Protein AF-A0A536YKC5-F1 (afdb_monomer)

Foldseek 3Di:
DPPPPPPQPPVSVVVVVVVVVVVVVVVCCVVVVVVPPCQLVNQLVVQLVVLVVPPPDPVSSVVSNVVSVVSSVVRVPPDD

pLDDT: mean 71.15, std 13.18, range [39.91, 87.56]

Structure (mmCIF, N/CA/C/O backbone):
data_AF-A0A536YKC5-F1
#
_entry.id   AF-A0A536YKC5-F1
#
loop_
_atom_site.group_PDB
_atom_site.id
_atom_site.type_symbol
_atom_site.label_atom_id
_atom_site.label_alt_id
_atom_site.label_comp_id
_atom_site.label_asym_id
_atom_site.label_entity_id
_atom_site.label_seq_id
_atom_site.pdbx_PDB_ins_code
_atom_site.Cartn_x
_atom_site.Cartn_y
_atom_site.Cartn_z
_atom_site.occupancy
_atom_site.B_iso_or_equiv
_atom_site.auth_seq_id
_atom_site.auth_comp_id
_atom_site.auth_asym_id
_atom_site.auth_atom_id
_atom_site.pdbx_PDB_model_num
ATOM 1 N N . MET A 1 1 ? 9.480 16.134 -52.085 1.00 39.91 1 MET A N 1
ATOM 2 C CA . MET A 1 1 ? 10.019 15.039 -51.250 1.00 39.91 1 MET A CA 1
ATOM 3 C C . MET A 1 1 ? 8.839 14.328 -50.598 1.00 39.91 1 MET A C 1
ATOM 5 O O . MET A 1 1 ? 8.271 14.847 -49.649 1.00 39.91 1 MET A O 1
ATOM 9 N N . ARG A 1 2 ? 8.364 13.222 -51.179 1.00 45.50 2 ARG A N 1
ATOM 10 C CA . ARG A 1 2 ? 7.216 12.463 -50.655 1.00 45.50 2 ARG A CA 1
ATOM 11 C C . ARG A 1 2 ? 7.777 11.389 -49.728 1.00 45.50 2 ARG A C 1
ATOM 13 O O . ARG A 1 2 ? 8.126 10.302 -50.172 1.00 45.50 2 ARG A O 1
ATOM 20 N N . GLY A 1 3 ? 7.977 11.757 -48.465 1.00 52.69 3 GLY A N 1
ATOM 21 C CA . GLY A 1 3 ? 8.371 10.809 -47.431 1.00 52.69 3 GLY A CA 1
ATOM 22 C C . GLY A 1 3 ? 7.263 9.777 -47.282 1.00 52.69 3 GLY A C 1
ATOM 23 O O . GLY A 1 3 ? 6.138 10.134 -46.937 1.00 52.69 3 GLY A O 1
ATOM 24 N N . SER A 1 4 ? 7.567 8.520 -47.599 1.00 49.22 4 SER A N 1
ATOM 25 C CA . SER A 1 4 ? 6.706 7.386 -47.288 1.00 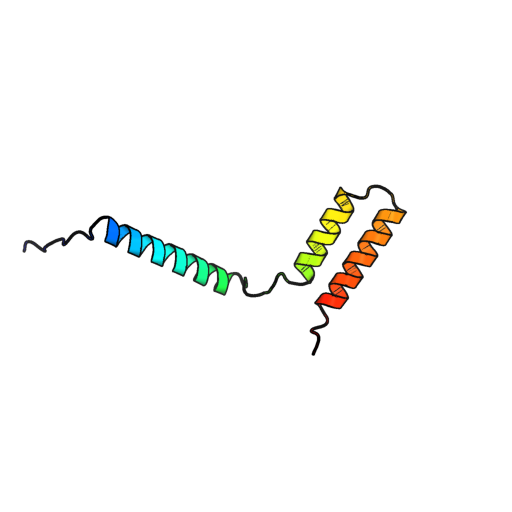49.22 4 SER A CA 1
ATOM 26 C C . SER A 1 4 ? 6.421 7.391 -45.791 1.00 49.22 4 SER A C 1
ATOM 28 O O . SER A 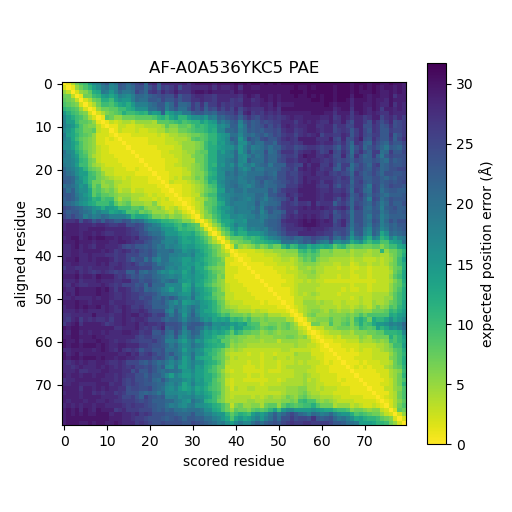1 4 ? 7.223 6.892 -45.003 1.00 49.22 4 SER A O 1
ATOM 30 N N . GLN A 1 5 ? 5.267 7.927 -45.398 1.00 55.06 5 GLN A N 1
ATOM 31 C CA . GLN A 1 5 ? 4.630 7.561 -44.143 1.00 55.06 5 GLN A CA 1
ATOM 32 C C . GLN A 1 5 ? 4.224 6.097 -44.299 1.00 55.06 5 GLN A C 1
ATOM 34 O O . GLN A 1 5 ? 3.106 5.774 -44.692 1.00 55.06 5 GLN A O 1
ATOM 39 N N . ARG A 1 6 ? 5.185 5.193 -44.076 1.00 58.91 6 ARG A N 1
ATOM 40 C CA . ARG A 1 6 ? 4.909 3.786 -43.804 1.00 58.91 6 ARG A CA 1
ATOM 41 C C . ARG A 1 6 ? 4.153 3.786 -42.483 1.00 58.91 6 ARG A C 1
ATOM 43 O O . ARG A 1 6 ? 4.766 3.757 -41.421 1.00 58.91 6 ARG A O 1
ATOM 50 N N . GLY A 1 7 ? 2.835 3.953 -42.570 1.00 57.03 7 GLY A N 1
ATOM 51 C CA . GLY A 1 7 ? 1.954 3.902 -41.419 1.00 57.03 7 GLY A CA 1
ATOM 52 C C . GLY A 1 7 ? 2.219 2.592 -40.702 1.00 57.03 7 GLY A C 1
ATOM 53 O O . GLY A 1 7 ? 2.174 1.528 -41.326 1.00 57.03 7 GLY A O 1
ATOM 54 N N . LEU A 1 8 ? 2.558 2.668 -39.416 1.00 60.03 8 LEU A N 1
ATOM 55 C CA . LEU A 1 8 ? 2.523 1.482 -38.581 1.00 60.03 8 LEU A CA 1
ATOM 56 C C . LEU A 1 8 ? 1.111 0.923 -38.737 1.00 60.03 8 LEU A C 1
ATOM 58 O O . LEU A 1 8 ? 0.136 1.619 -38.451 1.00 60.03 8 LEU A O 1
ATOM 62 N N . SER A 1 9 ? 1.007 -0.304 -39.252 1.00 71.38 9 SER A N 1
ATOM 63 C CA . SER A 1 9 ? -0.262 -1.027 -39.280 1.00 71.38 9 SER A CA 1
ATOM 64 C C . SER A 1 9 ? -0.896 -0.940 -37.890 1.00 71.38 9 SER A C 1
ATOM 66 O O . SER A 1 9 ? -0.175 -0.839 -36.895 1.00 71.38 9 SER A O 1
ATOM 68 N N . SER A 1 10 ? -2.222 -0.968 -37.791 1.00 74.06 10 SER A N 1
ATOM 69 C CA . SER A 1 10 ? -2.944 -0.870 -36.512 1.00 74.06 10 SER A CA 1
ATOM 70 C C . SER A 1 10 ? -2.371 -1.817 -35.449 1.00 74.06 10 SER A C 1
ATOM 72 O O . SER A 1 10 ? -2.235 -1.443 -34.289 1.00 74.06 10 SER A O 1
ATOM 74 N N . PHE A 1 11 ? -1.903 -2.993 -35.870 1.00 77.19 11 PHE A N 1
ATOM 75 C CA . PHE A 1 11 ? -1.159 -3.927 -35.030 1.00 77.19 11 PHE A CA 1
ATOM 76 C C . PHE A 1 11 ? 0.155 -3.358 -34.460 1.00 77.19 11 PHE A C 1
ATOM 78 O O . PHE A 1 11 ? 0.426 -3.492 -33.273 1.00 77.19 11 PHE A O 1
ATOM 85 N N . GLY A 1 12 ? 0.959 -2.676 -35.275 1.00 79.81 12 GLY A N 1
ATOM 86 C CA . GLY A 1 12 ? 2.182 -2.010 -34.824 1.00 79.81 12 GLY A CA 1
ATOM 87 C C . GLY A 1 12 ? 1.906 -0.896 -33.814 1.00 79.81 12 GLY A C 1
ATOM 88 O O . GLY A 1 12 ? 2.637 -0.767 -32.838 1.00 79.81 12 GLY A O 1
ATOM 89 N N . VAL A 1 13 ? 0.818 -0.142 -33.992 1.00 86.38 13 VAL A N 1
ATOM 90 C CA . VAL A 1 13 ? 0.394 0.874 -33.013 1.00 86.38 13 VAL A CA 1
ATOM 91 C C . VAL A 1 13 ? -0.012 0.224 -31.689 1.00 86.38 13 VAL A C 1
ATOM 93 O O . VAL A 1 13 ? 0.394 0.700 -30.632 1.00 86.38 13 VAL A O 1
ATOM 96 N N . LEU A 1 14 ? -0.749 -0.890 -31.735 1.00 82.75 14 LEU A N 1
ATOM 97 C CA . LEU A 1 14 ? -1.142 -1.640 -30.539 1.00 82.75 14 LEU A CA 1
ATOM 98 C C . LEU A 1 14 ? 0.069 -2.183 -29.773 1.00 82.75 14 LEU A C 1
ATOM 100 O O . LEU A 1 14 ? 0.100 -2.093 -28.548 1.00 82.75 14 LEU A O 1
ATOM 104 N N . VAL A 1 15 ? 1.086 -2.687 -30.478 1.00 85.56 15 VAL A N 1
ATOM 105 C CA . VAL A 1 15 ? 2.331 -3.158 -29.852 1.00 85.56 15 VAL A CA 1
ATOM 106 C C . VAL A 1 15 ? 3.060 -2.008 -29.156 1.00 85.56 15 VAL A C 1
ATOM 108 O O . VAL A 1 15 ? 3.470 -2.155 -28.008 1.00 85.56 15 VAL A O 1
ATOM 111 N N . VAL A 1 16 ? 3.179 -0.845 -29.802 1.00 86.38 16 VAL A N 1
ATOM 112 C CA . VAL A 1 16 ? 3.819 0.333 -29.191 1.00 86.38 16 VAL A CA 1
ATOM 113 C C . VAL A 1 16 ? 3.049 0.801 -27.954 1.00 86.38 16 VAL A C 1
ATOM 115 O O . VAL A 1 16 ? 3.664 1.095 -26.930 1.00 86.38 16 VAL A O 1
ATOM 118 N N . LEU A 1 17 ? 1.715 0.815 -28.012 1.00 85.44 17 LEU A N 1
ATOM 119 C CA . LEU A 1 17 ? 0.866 1.150 -26.866 1.00 85.44 17 LEU A CA 1
ATOM 120 C C . LEU A 1 17 ? 1.062 0.169 -25.705 1.00 85.44 17 LEU A C 1
ATOM 122 O O . LEU A 1 17 ? 1.242 0.600 -24.570 1.00 85.44 17 LEU A O 1
ATOM 126 N N . ALA A 1 18 ? 1.084 -1.134 -25.986 1.00 83.81 18 ALA A N 1
ATOM 127 C CA . ALA A 1 18 ? 1.307 -2.158 -24.971 1.00 83.81 18 ALA A CA 1
ATOM 128 C C . ALA A 1 18 ? 2.679 -2.006 -24.295 1.00 83.81 18 ALA A C 1
ATOM 130 O O . ALA A 1 18 ? 2.775 -2.070 -23.070 1.00 83.81 18 ALA A O 1
ATOM 131 N N . VAL A 1 19 ? 3.732 -1.736 -25.075 1.00 87.56 19 VAL A N 1
ATOM 132 C CA . VAL A 1 19 ? 5.083 -1.498 -24.546 1.00 87.56 19 VAL A CA 1
ATOM 133 C C . VAL A 1 19 ? 5.135 -0.217 -23.713 1.00 87.56 19 VAL A C 1
ATOM 135 O O . VAL A 1 19 ? 5.742 -0.221 -22.647 1.00 87.56 19 VAL A O 1
ATOM 138 N N . ALA A 1 20 ? 4.475 0.860 -24.145 1.00 87.25 20 ALA A N 1
ATOM 139 C CA . ALA A 1 20 ? 4.422 2.111 -23.391 1.00 87.25 20 ALA A CA 1
ATOM 140 C C . ALA A 1 20 ? 3.694 1.947 -22.046 1.00 87.25 20 ALA A C 1
ATOM 142 O O . ALA A 1 20 ? 4.167 2.453 -21.031 1.00 87.25 20 ALA A O 1
ATOM 143 N N . VAL A 1 21 ? 2.587 1.196 -22.018 1.00 82.94 21 VAL A N 1
ATOM 144 C CA . VAL A 1 21 ? 1.862 0.874 -20.778 1.00 82.94 21 VAL A CA 1
ATOM 145 C C . VAL A 1 21 ? 2.719 0.008 -19.857 1.00 82.94 21 VAL A C 1
ATOM 147 O O . VAL A 1 21 ? 2.817 0.310 -18.671 1.00 82.94 21 VAL A O 1
ATOM 150 N N . ALA A 1 22 ? 3.386 -1.022 -20.384 1.00 82.25 22 ALA A N 1
ATOM 151 C CA . ALA A 1 22 ? 4.280 -1.864 -19.592 1.00 82.25 22 ALA A CA 1
ATOM 152 C C . ALA A 1 22 ? 5.457 -1.058 -19.020 1.00 82.25 22 ALA A C 1
ATOM 154 O O . ALA A 1 22 ? 5.733 -1.134 -17.827 1.00 82.25 22 ALA A O 1
ATOM 155 N N . ALA A 1 23 ? 6.113 -0.232 -19.836 1.00 79.50 23 ALA A N 1
ATOM 156 C CA . ALA A 1 23 ? 7.212 0.620 -19.394 1.00 79.50 23 ALA A CA 1
ATOM 157 C C . ALA A 1 23 ? 6.756 1.646 -18.347 1.00 79.50 23 ALA A C 1
ATOM 159 O O . ALA A 1 23 ? 7.442 1.837 -17.348 1.00 79.50 23 ALA A O 1
ATOM 160 N N . GLY A 1 24 ? 5.584 2.260 -18.536 1.00 76.50 24 GLY A N 1
ATOM 161 C CA . GLY A 1 24 ? 4.977 3.157 -17.556 1.00 76.50 24 GLY A CA 1
ATOM 162 C C . GLY A 1 24 ? 4.646 2.448 -16.245 1.00 76.50 24 GLY A C 1
ATOM 163 O O . GLY A 1 24 ? 4.943 2.982 -15.184 1.00 76.50 24 GLY A O 1
ATOM 164 N N . TYR A 1 25 ? 4.113 1.224 -16.309 1.00 73.44 25 TYR A N 1
ATOM 165 C CA . TYR A 1 25 ? 3.842 0.398 -15.133 1.00 73.44 25 TYR A CA 1
ATOM 166 C C . TYR A 1 25 ? 5.127 0.053 -14.380 1.00 73.44 25 TYR A C 1
ATOM 168 O O . TYR A 1 25 ? 5.186 0.256 -13.178 1.00 73.44 25 TYR A O 1
ATOM 176 N N . TYR A 1 26 ? 6.183 -0.391 -15.066 1.00 69.06 26 TYR A N 1
ATOM 177 C CA . TYR A 1 26 ? 7.460 -0.716 -14.423 1.00 69.06 26 TYR A CA 1
ATOM 178 C C . TYR A 1 26 ? 8.205 0.519 -13.905 1.00 69.06 26 TYR A C 1
ATOM 180 O O . TYR A 1 26 ? 8.817 0.450 -12.845 1.00 69.06 26 TYR A O 1
ATOM 188 N N . ALA A 1 27 ? 8.137 1.653 -14.606 1.00 73.56 27 ALA A N 1
ATOM 189 C CA . ALA A 1 27 ? 8.708 2.912 -14.134 1.00 73.56 27 ALA A CA 1
ATOM 190 C C . ALA A 1 27 ? 7.942 3.456 -12.921 1.00 73.56 27 ALA A C 1
ATOM 192 O O . ALA A 1 27 ? 8.566 3.897 -11.960 1.00 73.56 27 ALA A O 1
ATOM 193 N N . TYR A 1 28 ? 6.607 3.370 -12.934 1.00 61.6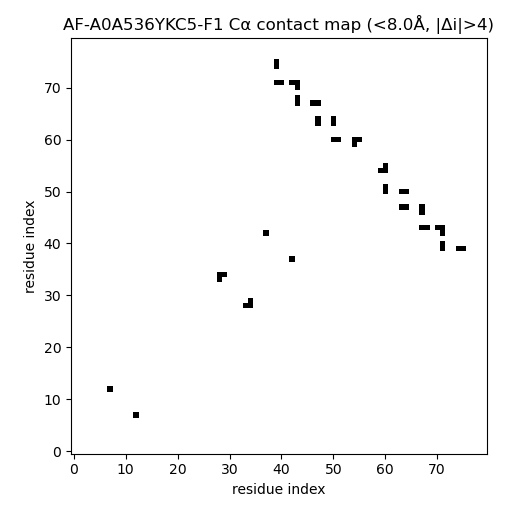9 28 TYR A N 1
ATOM 194 C CA . TYR A 1 28 ? 5.776 3.658 -11.769 1.00 61.69 28 TYR A CA 1
ATOM 195 C C . TYR A 1 28 ? 6.127 2.708 -10.629 1.00 61.69 28 TYR A C 1
ATOM 197 O O . TYR A 1 28 ? 6.392 3.176 -9.538 1.00 61.69 28 TYR A O 1
ATOM 205 N N . LYS A 1 29 ? 6.270 1.406 -10.880 1.00 60.25 29 LYS A N 1
ATOM 206 C CA . LYS A 1 29 ? 6.644 0.429 -9.855 1.00 60.25 29 LYS A CA 1
ATOM 207 C C . LYS A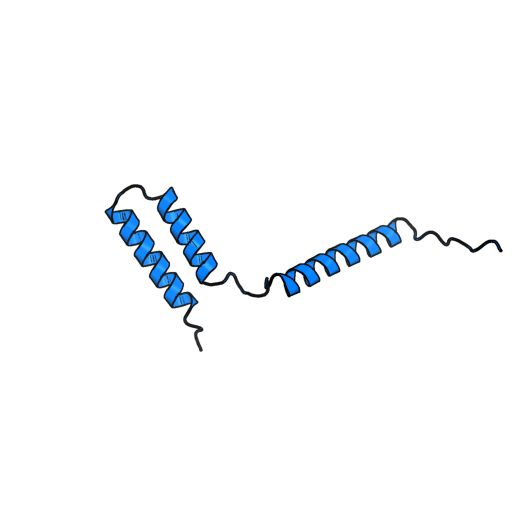 1 29 ? 8.020 0.725 -9.234 1.00 60.25 29 LYS A C 1
ATOM 209 O O . LYS A 1 29 ? 8.183 0.643 -8.019 1.00 60.25 29 LYS A O 1
ATOM 214 N N . ALA A 1 30 ? 8.985 1.129 -10.064 1.00 58.62 30 ALA A N 1
ATOM 215 C CA . ALA A 1 30 ? 10.347 1.471 -9.654 1.00 58.62 30 ALA A CA 1
ATOM 216 C C . ALA A 1 30 ? 10.445 2.810 -8.900 1.00 58.62 30 ALA A C 1
ATOM 218 O O . ALA A 1 30 ? 11.267 2.942 -7.998 1.00 58.62 30 ALA A O 1
ATOM 219 N N . VAL A 1 31 ? 9.619 3.803 -9.249 1.00 59.31 31 VAL A N 1
ATOM 220 C CA . VAL A 1 31 ? 9.560 5.109 -8.562 1.00 59.31 31 VAL A CA 1
ATOM 221 C C . VAL A 1 31 ? 8.685 5.056 -7.310 1.00 59.31 31 VAL A C 1
ATOM 223 O O . VAL A 1 31 ? 9.007 5.688 -6.309 1.00 59.31 31 VAL A O 1
ATOM 226 N N . SER A 1 32 ? 7.595 4.295 -7.350 1.00 55.38 32 SER A N 1
ATOM 227 C CA . SER A 1 32 ? 6.609 4.173 -6.273 1.00 55.38 32 SER A CA 1
ATOM 228 C C . SER A 1 32 ? 7.008 3.157 -5.198 1.00 55.38 32 SER A C 1
ATOM 230 O O . SER A 1 32 ? 6.252 2.969 -4.249 1.00 55.38 32 SER A O 1
ATOM 232 N N . GLY A 1 33 ? 8.174 2.508 -5.313 1.00 49.25 33 GLY A N 1
ATOM 233 C CA . GLY A 1 33 ? 8.656 1.551 -4.312 1.00 49.25 33 GLY A CA 1
ATOM 234 C C . GLY A 1 33 ? 7.782 0.298 -4.195 1.00 49.25 33 GLY A C 1
ATOM 235 O O . GLY A 1 33 ? 7.713 -0.313 -3.138 1.00 49.25 33 GLY A O 1
ATOM 236 N N . GLU A 1 34 ? 7.102 -0.118 -5.265 1.00 48.56 34 GLU A N 1
ATOM 237 C CA . GLU A 1 34 ? 6.201 -1.286 -5.264 1.00 48.56 34 GLU A CA 1
ATOM 238 C C . GLU A 1 34 ? 6.944 -2.637 -5.391 1.00 48.56 34 GLU A C 1
ATOM 240 O O . GLU A 1 34 ? 6.329 -3.678 -5.634 1.00 48.56 34 GLU A O 1
ATOM 245 N N . ASP A 1 35 ? 8.270 -2.638 -5.229 1.00 46.09 35 ASP A N 1
ATOM 246 C CA . ASP A 1 35 ? 9.040 -3.826 -4.831 1.00 46.09 35 ASP A CA 1
ATOM 247 C C . ASP A 1 35 ? 9.296 -3.873 -3.311 1.00 46.09 35 ASP A C 1
ATOM 249 O O . ASP A 1 35 ? 10.014 -4.744 -2.824 1.00 46.09 35 ASP A O 1
ATOM 253 N N . GLU A 1 36 ? 8.648 -3.015 -2.519 1.00 46.41 36 GLU A N 1
ATOM 254 C CA . GLU A 1 36 ? 8.330 -3.376 -1.143 1.00 46.41 36 GLU A CA 1
ATOM 255 C C . GLU A 1 36 ? 7.126 -4.317 -1.189 1.00 46.41 36 GLU A C 1
ATOM 257 O O . GLU A 1 36 ? 5.975 -3.891 -1.317 1.00 46.41 36 GLU A O 1
ATOM 262 N N . ALA A 1 37 ? 7.393 -5.625 -1.074 1.00 50.62 37 ALA A N 1
ATOM 263 C CA . ALA A 1 37 ? 6.426 -6.578 -0.526 1.00 50.62 37 ALA A CA 1
ATOM 264 C C . ALA A 1 37 ? 5.607 -5.852 0.551 1.00 50.62 37 ALA A C 1
ATOM 266 O O . ALA A 1 37 ? 6.248 -5.185 1.367 1.00 50.62 37 ALA A O 1
ATOM 267 N N . PRO A 1 38 ? 4.255 -5.902 0.518 1.00 54.66 38 PRO A N 1
ATOM 268 C CA . PRO A 1 38 ? 3.385 -4.980 1.249 1.00 54.66 38 PRO A CA 1
ATOM 269 C C . PRO A 1 38 ? 3.988 -4.711 2.615 1.00 54.66 38 PRO A C 1
ATOM 271 O O . PRO A 1 38 ? 4.051 -5.627 3.437 1.00 54.66 38 PRO A O 1
ATOM 274 N N . SER A 1 39 ? 4.548 -3.507 2.797 1.00 67.12 39 SER A N 1
ATOM 275 C CA . SER A 1 39 ? 5.425 -3.245 3.937 1.00 67.12 39 SER A CA 1
ATOM 276 C C . SER A 1 39 ? 4.682 -3.662 5.198 1.00 67.12 39 SER A C 1
ATOM 278 O O . SER A 1 39 ? 3.477 -3.421 5.300 1.00 67.12 39 SER A O 1
ATOM 280 N N . CYS A 1 40 ? 5.339 -4.327 6.148 1.00 68.81 40 CYS A N 1
ATOM 281 C CA . CYS A 1 40 ? 4.677 -4.877 7.341 1.00 68.81 40 CYS A CA 1
ATOM 282 C C . CYS A 1 40 ? 3.785 -3.845 8.056 1.00 68.81 40 CYS A C 1
ATOM 284 O O . CYS A 1 40 ? 2.747 -4.167 8.633 1.00 68.81 40 CYS A O 1
ATOM 286 N N . ARG A 1 41 ? 4.146 -2.566 7.913 1.00 70.81 41 ARG A N 1
ATOM 287 C CA . ARG A 1 41 ? 3.385 -1.392 8.338 1.00 70.81 41 ARG A CA 1
ATOM 288 C C . ARG A 1 41 ? 2.065 -1.174 7.578 1.00 70.81 41 ARG A C 1
ATOM 290 O O . ARG A 1 41 ? 1.057 -0.825 8.196 1.00 70.81 41 ARG A O 1
ATOM 297 N N . SER A 1 42 ? 2.037 -1.372 6.262 1.00 75.62 42 SER A N 1
ATOM 298 C CA . SER A 1 42 ? 0.812 -1.343 5.448 1.00 75.62 42 SER A CA 1
ATOM 299 C C . SER A 1 42 ? -0.149 -2.481 5.825 1.00 75.62 42 SER A C 1
ATOM 301 O O . SER A 1 42 ? -1.339 -2.231 6.030 1.00 75.62 42 SER A O 1
ATOM 303 N N . ALA A 1 43 ? 0.373 -3.695 6.045 1.00 78.44 43 ALA A N 1
ATOM 304 C CA . ALA A 1 43 ? -0.403 -4.848 6.502 1.00 78.44 43 ALA A CA 1
ATOM 305 C C . ALA A 1 43 ? -0.984 -4.624 7.911 1.00 78.44 43 ALA A C 1
ATOM 307 O O . ALA A 1 43 ? -2.172 -4.862 8.140 1.00 78.44 43 ALA A O 1
ATOM 308 N N . PHE A 1 44 ? -0.188 -4.066 8.830 1.00 81.69 44 PHE A N 1
ATOM 309 C CA . PHE A 1 44 ? -0.645 -3.653 10.159 1.00 81.69 44 PHE A CA 1
ATOM 310 C C . PHE A 1 44 ? -1.787 -2.629 10.088 1.00 81.69 44 PHE A C 1
ATOM 312 O O . PHE A 1 44 ? -2.809 -2.769 10.763 1.00 81.69 44 PHE A O 1
ATOM 319 N N . THR A 1 45 ? -1.650 -1.616 9.229 1.00 82.00 45 THR A N 1
ATOM 320 C CA . THR A 1 45 ? -2.660 -0.559 9.079 1.00 82.00 45 THR A CA 1
ATOM 321 C C . THR A 1 45 ? -3.979 -1.119 8.535 1.00 82.00 45 THR A C 1
ATOM 323 O O . THR A 1 45 ? -5.051 -0.770 9.037 1.00 82.00 45 THR A O 1
ATOM 326 N N . ALA A 1 46 ? -3.913 -2.046 7.573 1.00 83.94 46 ALA A N 1
ATOM 327 C CA . ALA A 1 46 ? -5.082 -2.750 7.050 1.00 83.94 46 ALA A CA 1
ATOM 328 C C . ALA A 1 46 ? -5.747 -3.648 8.113 1.00 83.94 46 A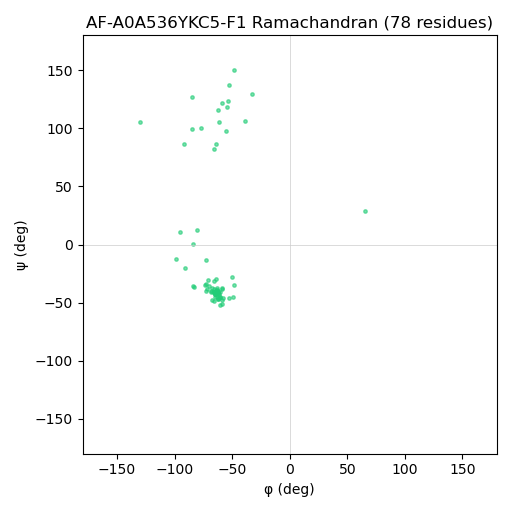LA A C 1
ATOM 330 O O . ALA A 1 46 ? -6.974 -3.641 8.248 1.00 83.94 46 ALA A O 1
ATOM 331 N N . CYS A 1 47 ? -4.949 -4.367 8.910 1.00 84.25 47 CYS A N 1
ATOM 332 C CA . CYS A 1 47 ? -5.423 -5.188 10.027 1.00 84.25 47 CYS A CA 1
ATOM 333 C C . CYS A 1 47 ? -6.187 -4.335 11.055 1.00 84.25 47 CYS A C 1
ATOM 335 O O . CYS A 1 47 ? -7.338 -4.626 11.382 1.00 84.25 47 CYS A O 1
ATOM 337 N N . MET A 1 48 ? -5.617 -3.193 11.453 1.00 83.38 48 MET A N 1
ATOM 338 C CA . MET A 1 48 ? -6.245 -2.241 12.376 1.00 83.38 48 MET A CA 1
ATOM 339 C C . MET A 1 48 ? -7.545 -1.640 11.821 1.00 83.38 4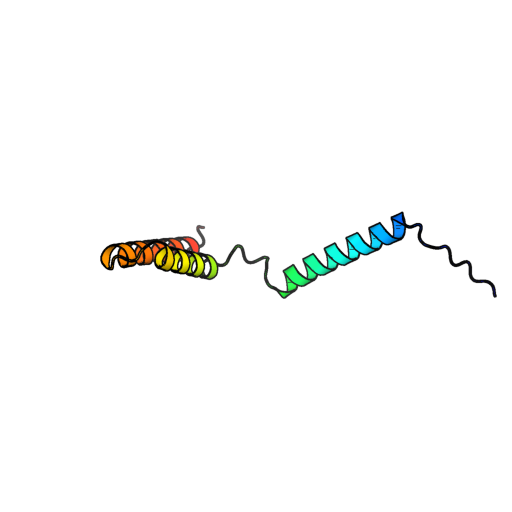8 MET A C 1
ATOM 341 O O . MET A 1 48 ? -8.527 -1.497 12.555 1.00 83.38 48 MET A O 1
ATOM 345 N N . GLN A 1 49 ? -7.591 -1.308 10.526 1.00 84.19 49 GLN A N 1
ATOM 346 C CA . GLN A 1 49 ? -8.820 -0.846 9.869 1.00 84.19 49 GLN A CA 1
ATOM 347 C C . GLN A 1 49 ? -9.913 -1.916 9.876 1.00 84.19 49 GLN A C 1
ATOM 349 O O . GLN A 1 49 ? -11.084 -1.593 10.090 1.00 84.19 49 GLN A O 1
ATOM 354 N N . LYS A 1 50 ? -9.540 -3.182 9.668 1.00 83.50 50 LYS A N 1
ATOM 355 C CA . LYS A 1 50 ? -10.477 -4.303 9.711 1.00 83.50 50 LYS A CA 1
ATOM 356 C C . LYS A 1 50 ? -11.011 -4.517 11.122 1.00 83.50 50 LYS A C 1
ATOM 358 O O . LYS A 1 50 ? -12.226 -4.521 11.274 1.00 83.50 50 LYS A O 1
ATOM 363 N N . CYS A 1 51 ? -10.143 -4.544 12.137 1.00 83.62 51 CYS A N 1
ATOM 364 C CA . CYS A 1 51 ? -10.538 -4.633 13.546 1.00 83.62 51 CYS A CA 1
ATOM 365 C C . CYS A 1 51 ? -11.554 -3.551 13.929 1.00 83.62 51 CYS A C 1
ATOM 367 O O . CYS A 1 51 ? -12.579 -3.848 14.531 1.00 83.62 51 CYS A O 1
ATOM 369 N N . ARG A 1 52 ? -11.320 -2.296 13.522 1.00 78.94 52 ARG A N 1
ATOM 370 C CA . ARG A 1 52 ? -12.256 -1.190 13.791 1.00 78.94 52 ARG A CA 1
ATOM 371 C C . ARG A 1 52 ? -13.614 -1.359 13.109 1.00 78.94 52 ARG A C 1
ATOM 373 O O . ARG A 1 52 ? -14.604 -0.846 13.615 1.00 78.94 52 ARG A O 1
ATOM 380 N N . ARG A 1 53 ? -13.666 -2.026 11.952 1.00 79.75 53 ARG A N 1
ATOM 381 C CA . ARG A 1 53 ? -14.919 -2.281 11.224 1.00 79.75 53 ARG A CA 1
ATOM 382 C C . ARG A 1 53 ? -15.668 -3.506 11.732 1.00 79.75 53 ARG A C 1
ATOM 384 O O . ARG A 1 53 ? -16.891 -3.506 11.692 1.00 79.75 53 ARG A O 1
ATOM 391 N N . THR A 1 54 ? -14.956 -4.548 12.148 1.00 77.69 54 THR A N 1
ATOM 392 C CA . THR A 1 54 ? -15.558 -5.826 12.553 1.00 77.69 54 THR A CA 1
ATOM 393 C C . THR A 1 54 ? -15.868 -5.894 14.037 1.00 77.69 54 THR A C 1
ATOM 395 O O . THR A 1 54 ? -16.675 -6.722 14.441 1.00 77.69 54 THR A O 1
ATOM 398 N N . THR A 1 55 ? -15.231 -5.044 14.841 1.00 68.81 55 THR A N 1
ATOM 399 C CA . THR A 1 55 ? -15.231 -5.196 16.288 1.00 68.81 55 THR A CA 1
ATOM 400 C C . THR A 1 55 ? -15.618 -3.895 16.978 1.00 68.81 55 THR A C 1
ATOM 402 O O . THR A 1 55 ? -14.834 -2.952 17.055 1.00 68.81 55 THR A O 1
ATOM 405 N N . THR A 1 56 ? -16.848 -3.857 17.487 1.00 66.81 56 THR A N 1
ATOM 406 C CA . THR A 1 56 ? -17.418 -2.730 18.244 1.00 66.81 56 THR A CA 1
ATOM 407 C C . THR A 1 56 ? -17.354 -2.937 19.759 1.00 66.81 56 THR A C 1
ATOM 409 O O . THR A 1 56 ? -17.548 -1.990 20.518 1.00 66.81 56 THR A O 1
ATOM 412 N N . GLU A 1 57 ? -17.054 -4.154 20.214 1.00 67.12 57 GLU A N 1
ATOM 413 C CA . GLU A 1 57 ? -16.926 -4.491 21.630 1.00 67.12 57 GLU A CA 1
ATOM 414 C C . GLU A 1 57 ? -15.515 -4.165 22.140 1.00 67.12 57 GLU A C 1
ATOM 416 O O . GLU A 1 57 ? -14.513 -4.616 21.577 1.00 67.12 57 GLU A O 1
ATOM 421 N N . ALA A 1 58 ? -15.433 -3.396 23.231 1.00 64.00 58 ALA A N 1
ATOM 422 C CA . ALA A 1 58 ? -14.174 -2.931 23.821 1.00 64.00 58 ALA A CA 1
ATOM 423 C C . ALA A 1 58 ? -13.108 -4.034 24.050 1.00 64.00 58 ALA A C 1
ATOM 425 O O . ALA A 1 58 ? -11.961 -3.809 23.658 1.00 64.00 58 ALA A O 1
ATOM 426 N N . PRO A 1 59 ? -13.427 -5.226 24.603 1.00 69.19 59 PRO A N 1
ATOM 427 C CA . PRO A 1 59 ? -12.415 -6.267 24.822 1.00 69.19 59 PRO A CA 1
ATOM 428 C C . PRO A 1 59 ? -11.979 -6.966 23.526 1.00 69.19 59 PRO A C 1
ATOM 430 O O . PRO A 1 59 ? -10.807 -7.298 23.352 1.00 69.19 59 PRO A O 1
ATOM 433 N N . ALA A 1 60 ? -12.891 -7.152 22.571 1.00 68.94 60 ALA A N 1
ATOM 434 C CA . ALA A 1 60 ? -12.564 -7.781 21.298 1.00 68.94 60 ALA A CA 1
ATOM 435 C C . ALA A 1 60 ? -11.703 -6.850 20.421 1.00 68.94 60 ALA A C 1
ATOM 437 O O . ALA A 1 60 ? -10.861 -7.314 19.649 1.00 68.94 60 ALA A O 1
ATOM 438 N N . ALA A 1 61 ? -11.877 -5.529 20.551 1.00 71.62 61 ALA A N 1
ATOM 439 C CA . ALA A 1 61 ? -11.043 -4.553 19.861 1.00 71.62 61 ALA A CA 1
ATOM 440 C C . ALA A 1 61 ? -9.593 -4.612 20.366 1.00 71.62 61 ALA A C 1
ATOM 442 O O . ALA A 1 61 ? -8.674 -4.531 19.555 1.00 71.62 61 ALA A O 1
ATOM 443 N N . GLN A 1 62 ? -9.383 -4.813 21.672 1.00 76.81 62 GLN A N 1
ATOM 444 C CA . GLN A 1 62 ? -8.051 -4.978 22.264 1.00 76.81 62 GLN A CA 1
ATOM 445 C C . GLN A 1 62 ? -7.366 -6.257 21.773 1.00 76.81 62 GLN A C 1
ATOM 447 O O . GLN A 1 62 ? -6.253 -6.181 21.259 1.00 76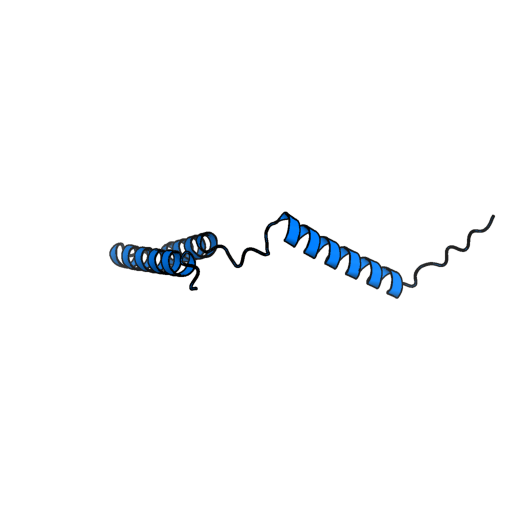.81 62 GLN A O 1
ATOM 452 N N . ALA A 1 63 ? -8.060 -7.398 21.808 1.00 82.44 63 ALA A N 1
ATOM 453 C CA . ALA A 1 63 ? -7.516 -8.665 21.311 1.00 82.44 63 ALA A CA 1
ATOM 454 C C . ALA A 1 63 ? -7.125 -8.595 19.820 1.00 82.44 63 ALA A C 1
ATOM 456 O O . ALA A 1 63 ? -6.102 -9.138 19.402 1.00 82.44 63 ALA A O 1
ATOM 457 N N . CYS A 1 64 ? -7.913 -7.881 19.012 1.00 82.62 64 CYS A N 1
ATOM 458 C CA . CYS A 1 64 ? -7.625 -7.682 17.593 1.00 82.62 64 CYS A CA 1
ATOM 459 C C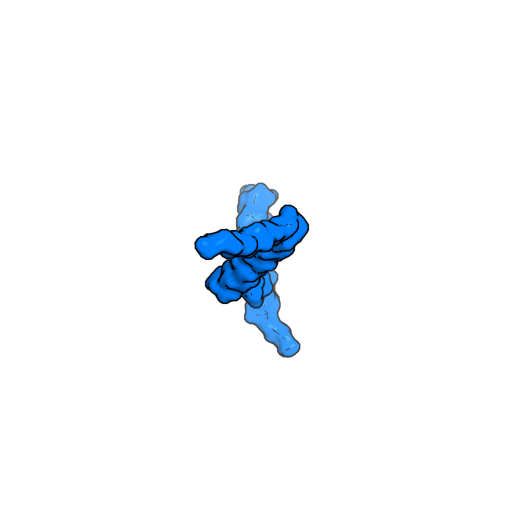 . CYS A 1 64 ? -6.386 -6.789 17.379 1.00 82.62 64 CYS A C 1
ATOM 461 O O . CYS A 1 64 ? -5.541 -7.096 16.540 1.00 82.62 64 CYS A O 1
ATOM 463 N N . GLN A 1 65 ? -6.224 -5.729 18.182 1.00 81.06 65 GLN A N 1
ATOM 464 C CA . GLN A 1 65 ? -5.027 -4.876 18.153 1.00 81.06 65 GLN A CA 1
ATOM 465 C C . GLN A 1 65 ? -3.760 -5.640 18.557 1.00 81.06 65 GLN A C 1
ATOM 467 O O . GLN A 1 65 ? -2.727 -5.492 17.905 1.00 81.06 65 GLN A O 1
ATOM 472 N N . GLU A 1 66 ? -3.837 -6.472 19.597 1.00 85.94 66 GLU A N 1
ATOM 473 C CA . GLU A 1 66 ? -2.723 -7.317 20.040 1.00 85.94 66 GLU A CA 1
ATOM 474 C C . GLU A 1 66 ? -2.321 -8.343 18.970 1.00 85.94 66 GLU A C 1
ATOM 476 O O . GLU A 1 66 ? -1.129 -8.562 18.750 1.00 85.94 66 GLU A O 1
ATOM 481 N N . GLY A 1 67 ? -3.296 -8.927 18.262 1.00 84.75 67 GLY A N 1
ATOM 482 C CA . GLY A 1 67 ? -3.056 -9.798 17.108 1.00 84.75 67 GLY A CA 1
ATOM 483 C C . GLY A 1 67 ? -2.314 -9.075 15.983 1.00 84.75 67 GLY A C 1
ATOM 484 O O . GLY A 1 67 ? -1.234 -9.509 15.587 1.00 84.75 67 GLY A O 1
ATOM 485 N N . CYS A 1 68 ? -2.818 -7.910 15.556 1.00 84.00 68 CYS A N 1
ATOM 486 C CA . CYS A 1 68 ? -2.164 -7.108 14.520 1.00 84.00 68 CYS A CA 1
ATOM 487 C C . CYS A 1 68 ? -0.733 -6.697 14.912 1.00 84.00 68 CYS A C 1
ATOM 489 O O . CYS A 1 68 ? 0.149 -6.686 14.057 1.00 84.00 68 CYS A O 1
ATOM 491 N N . GLN A 1 69 ? -0.474 -6.368 16.185 1.00 83.81 69 GLN A N 1
ATOM 492 C CA . GLN A 1 69 ? 0.880 -6.041 16.655 1.00 83.81 69 GLN A CA 1
ATOM 493 C C . GLN A 1 69 ? 1.8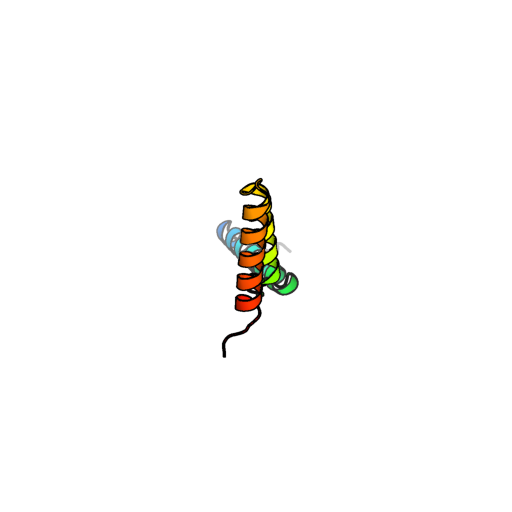22 -7.250 16.634 1.00 83.81 69 GLN A C 1
ATOM 495 O O . GLN A 1 69 ? 2.996 -7.106 16.293 1.00 83.81 69 GLN A O 1
ATOM 500 N N . ARG A 1 70 ? 1.331 -8.452 16.965 1.00 82.75 70 ARG A N 1
ATOM 501 C CA . ARG A 1 70 ? 2.127 -9.682 16.837 1.00 82.75 70 ARG A CA 1
ATOM 502 C C . ARG A 1 70 ? 2.469 -9.980 15.383 1.00 82.75 70 ARG A C 1
ATOM 504 O O . ARG A 1 70 ? 3.618 -10.311 15.109 1.00 82.75 70 ARG A O 1
ATOM 511 N N . ASP A 1 71 ? 1.510 -9.822 14.474 1.00 81.19 71 ASP A N 1
ATOM 512 C CA . ASP A 1 71 ? 1.732 -10.001 13.036 1.00 81.19 71 ASP A CA 1
ATOM 513 C C . ASP A 1 71 ? 2.714 -8.966 12.484 1.00 81.19 71 ASP A C 1
ATOM 515 O O . ASP A 1 71 ? 3.603 -9.311 11.705 1.00 81.19 71 ASP A O 1
ATOM 519 N N . GLN A 1 72 ? 2.622 -7.713 12.941 1.00 80.94 72 GLN A N 1
ATOM 520 C CA . GLN A 1 72 ? 3.599 -6.680 12.609 1.00 80.94 72 GLN A CA 1
ATOM 521 C C . GLN A 1 72 ? 5.001 -7.091 13.068 1.00 80.94 72 GLN A C 1
ATOM 523 O O . GLN A 1 72 ? 5.919 -7.098 12.256 1.00 80.94 72 GLN A O 1
ATOM 528 N N . ALA A 1 73 ? 5.164 -7.492 14.330 1.00 80.19 73 ALA A N 1
ATOM 529 C CA . ALA A 1 73 ? 6.459 -7.890 14.877 1.00 80.19 73 ALA A CA 1
ATOM 530 C C . ALA A 1 73 ? 7.020 -9.172 14.232 1.00 80.19 73 ALA A C 1
ATOM 532 O O . ALA A 1 73 ? 8.236 -9.335 14.134 1.00 80.19 73 ALA A O 1
ATOM 533 N N . ALA A 1 74 ? 6.152 -10.092 13.802 1.00 79.00 74 ALA A N 1
ATOM 534 C CA . ALA A 1 74 ? 6.540 -11.290 13.062 1.00 79.00 74 ALA A CA 1
ATOM 535 C C . ALA A 1 74 ? 6.981 -10.955 11.631 1.00 79.00 74 ALA A C 1
ATOM 537 O O . ALA A 1 74 ? 7.947 -11.531 11.146 1.00 79.00 74 ALA A O 1
ATOM 538 N N . CYS A 1 75 ? 6.309 -10.002 10.989 1.00 72.50 75 CYS A N 1
ATOM 539 C CA . CYS A 1 75 ? 6.647 -9.522 9.656 1.00 72.50 75 CYS A CA 1
ATOM 540 C C . CYS A 1 75 ? 7.925 -8.657 9.663 1.00 72.50 75 CYS A C 1
ATOM 542 O O . CYS A 1 75 ? 8.777 -8.800 8.792 1.00 72.50 75 CYS A O 1
ATOM 544 N N . GLU A 1 76 ? 8.100 -7.793 10.671 1.00 70.25 76 GLU A N 1
ATOM 545 C CA . GLU A 1 76 ? 9.284 -6.937 10.854 1.00 70.25 76 GLU A CA 1
ATOM 546 C C . GLU A 1 76 ? 10.527 -7.711 11.300 1.00 70.25 76 GLU A C 1
ATOM 548 O O . GLU A 1 76 ? 11.632 -7.173 11.245 1.00 70.25 76 GLU A O 1
ATOM 553 N N . ARG A 1 77 ? 10.380 -8.968 11.735 1.00 63.34 77 ARG A N 1
ATOM 554 C CA . ARG A 1 77 ? 11.509 -9.883 11.873 1.00 63.34 77 ARG A CA 1
ATOM 555 C C . ARG A 1 77 ? 11.773 -10.535 10.516 1.00 63.34 77 ARG A C 1
ATOM 557 O O . ARG A 1 77 ? 11.108 -11.522 10.206 1.00 63.34 77 ARG A O 1
ATOM 564 N N . PRO A 1 78 ? 12.761 -10.067 9.727 1.00 51.97 78 PRO A N 1
ATOM 565 C CA . PRO A 1 78 ? 13.253 -10.859 8.615 1.00 51.97 78 PRO A CA 1
ATOM 566 C C . PRO A 1 78 ? 13.817 -12.151 9.213 1.00 51.97 78 PRO A C 1
ATOM 568 O O . PRO A 1 78 ? 14.842 -12.153 9.897 1.00 51.97 78 PRO A O 1
ATOM 571 N N . GLY A 1 79 ? 13.084 -13.250 9.051 1.00 54.03 79 GLY A N 1
ATOM 572 C CA . GLY A 1 79 ? 13.611 -14.576 9.323 1.00 54.03 79 GLY A CA 1
ATOM 573 C C . GLY A 1 79 ? 14.829 -14.791 8.429 1.00 54.03 79 GLY A C 1
ATOM 574 O O . GLY A 1 79 ? 14.705 -14.626 7.222 1.00 54.03 79 GLY A O 1
ATOM 575 N N . ARG A 1 80 ? 15.968 -15.065 9.075 1.00 40.16 80 ARG A N 1
ATOM 576 C CA . ARG A 1 80 ? 17.247 -15.585 8.557 1.00 40.16 80 ARG A CA 1
ATOM 577 C C . ARG A 1 80 ? 17.321 -15.870 7.053 1.00 40.16 80 ARG A C 1
ATOM 579 O O . ARG A 1 80 ? 16.570 -16.759 6.599 1.00 40.16 80 ARG A O 1
#

Mean predicted aligned error: 15.78 Å

Radius of gyration: 23.97 Å; Cα contacts (8 Å, |Δi|>4): 25; chains: 1; bounding box: 35×31×76 Å

Sequence (80 aa):
MRGSQRGLSSFGVLVVLAVAVAAGYYAYKAVSGEDEAPSCRSAFTACMQKCRRTTTEAPAAQACQEGCQRDQAACERPGR

Secondary structure (DSSP, 8-state):
------PPPHHHHHHHHHHHHHHHHHHHHHHTTTTS-S-HHHHHHHHHHHHHHH--SHHHHHHHHHHHHHHHHHHHS---

Solvent-accessible surface area (backbone atoms only — not comparable to full-atom values): 4693 Å² total; per-residue (Å²): 136,87,76,80,79,76,69,67,51,73,66,53,50,50,52,52,50,52,51,51,51,50,51,51,50,51,51,47,35,68,73,70,51,64,80,52,68,78,46,42,65,57,53,30,52,54,44,51,54,47,35,65,72,76,33,89,49,73,72,60,35,50,55,42,51,55,50,32,50,50,51,27,57,55,54,68,44,78,77,129